Protein AF-A0A913ZZS4-F1 (afdb_monomer)

Organism: Patiria miniata (NCBI:txid46514)

Nearest PDB structures (foldseek):
  3ga8-assembly1_A  TM=2.757E-01  e=8.843E+00  Escherichia coli K-12
  8wmh-assembly1_A  TM=2.919E-01  e=9.949E+00  Chryseobacterium

Solvent-accessible surface area (backbone atoms only — not comparable to full-atom values): 10183 Å² total; per-residue (Å²): 63,35,37,29,67,52,78,82,84,73,82,80,74,88,73,90,76,84,91,76,93,72,78,72,78,76,77,84,77,68,74,50,76,47,91,81,67,53,74,40,82,46,79,43,74,58,79,83,55,81,70,59,93,61,81,81,29,32,32,39,36,35,38,40,65,70,75,52,74,67,53,51,54,52,48,52,50,30,72,77,39,71,89,50,81,66,78,54,86,83,70,52,70,49,77,48,74,27,23,35,40,36,43,62,75,95,69,58,93,92,59,86,54,68,44,72,60,99,84,41,83,40,78,60,58,75,45,78,50,69,70,68,81,81,76,70,87,79,91,74,58,71,68,56,45,49,75,44,66,66,61,77,82,84,128

Radius of gyration: 20.62 Å; Cα contacts (8 Å, |Δi|>4): 185; chains: 1; bounding box: 57×42×56 Å

InterPro domains:
  IPR045579 Acylglycerol kinase, C-terminal [PF19712] (17-150)

pLDDT: mean 76.55, std 18.8, range [37.44, 97.12]

Structure (mmCIF, N/CA/C/O backbone):
data_AF-A0A913ZZS4-F1
#
_entry.id   AF-A0A913ZZS4-F1
#
loop_
_atom_site.group_PDB
_atom_site.id
_atom_site.type_symbol
_atom_site.label_atom_id
_atom_site.label_alt_id
_atom_site.label_comp_id
_atom_site.label_asym_id
_atom_site.label_entity_id
_atom_site.label_seq_id
_atom_site.pdbx_PDB_ins_code
_atom_site.Cartn_x
_atom_site.Cartn_y
_atom_site.Cartn_z
_atom_site.occupancy
_atom_site.B_iso_or_equiv
_atom_site.auth_seq_id
_atom_site.auth_comp_id
_atom_site.auth_asym_id
_atom_site.auth_atom_id
_atom_site.pdbx_PDB_model_num
ATOM 1 N N . MET A 1 1 ? -1.925 8.315 8.047 1.00 72.06 1 MET A N 1
ATOM 2 C CA . MET A 1 1 ? -0.994 8.073 6.915 1.00 72.06 1 MET A CA 1
ATOM 3 C C . MET A 1 1 ? -0.441 9.421 6.504 1.00 72.06 1 MET A C 1
ATOM 5 O O . MET A 1 1 ? -1.210 10.366 6.463 1.00 72.06 1 MET A O 1
ATOM 9 N N . ILE A 1 2 ? 0.856 9.530 6.220 1.00 73.12 2 ILE A N 1
ATOM 10 C CA . ILE A 1 2 ? 1.475 10.803 5.816 1.00 73.12 2 ILE A CA 1
ATOM 11 C C . ILE A 1 2 ? 2.298 10.561 4.552 1.00 73.12 2 ILE A C 1
ATOM 13 O O . ILE A 1 2 ? 3.027 9.575 4.502 1.00 73.12 2 ILE A O 1
ATOM 17 N N . TRP A 1 3 ? 2.212 11.402 3.528 1.00 71.75 3 TRP A N 1
ATOM 18 C CA . TRP A 1 3 ? 3.001 11.237 2.301 1.00 71.75 3 TRP A CA 1
ATOM 19 C C . TRP A 1 3 ? 3.469 12.572 1.730 1.00 71.75 3 TRP A C 1
ATOM 21 O O . TRP A 1 3 ? 2.970 13.634 2.099 1.00 71.75 3 TRP A O 1
ATOM 31 N N . ARG A 1 4 ? 4.443 12.502 0.820 1.00 72.50 4 ARG A N 1
ATOM 32 C CA . ARG A 1 4 ? 4.949 13.652 0.066 1.00 72.50 4 ARG A CA 1
ATOM 33 C C . ARG A 1 4 ? 5.195 13.305 -1.396 1.00 72.50 4 ARG A C 1
ATOM 35 O O . ARG A 1 4 ? 5.453 12.148 -1.737 1.00 72.50 4 ARG A O 1
ATOM 42 N N . SER A 1 5 ? 5.146 14.312 -2.259 1.00 68.38 5 SER A N 1
ATOM 43 C CA . SER A 1 5 ? 5.492 14.186 -3.681 1.00 68.38 5 SER A CA 1
ATOM 44 C C . SER A 1 5 ? 6.979 13.865 -3.875 1.00 68.38 5 SER A C 1
ATOM 46 O O . SER A 1 5 ? 7.811 14.207 -3.033 1.00 68.38 5 SER A O 1
ATOM 48 N N . SER A 1 6 ? 7.331 13.211 -4.988 1.00 52.16 6 SER A N 1
ATOM 49 C CA . SER A 1 6 ? 8.740 13.019 -5.356 1.00 52.16 6 SER A CA 1
ATOM 50 C C . SER A 1 6 ? 9.419 14.374 -5.601 1.00 52.16 6 SER A C 1
ATOM 52 O O . SER A 1 6 ? 8.814 15.232 -6.253 1.00 52.16 6 SER A O 1
ATOM 54 N N . PRO A 1 7 ? 10.677 14.564 -5.159 1.00 51.94 7 PRO A N 1
ATOM 55 C CA . PRO A 1 7 ? 11.491 15.683 -5.618 1.00 51.94 7 PRO A CA 1
ATOM 56 C C . PRO A 1 7 ? 11.574 15.668 -7.151 1.00 51.94 7 PRO A C 1
ATOM 58 O O . PRO A 1 7 ? 11.642 14.596 -7.763 1.00 51.94 7 PRO A O 1
ATOM 61 N N . LYS A 1 8 ? 11.587 16.842 -7.789 1.00 46.09 8 LYS A N 1
ATOM 62 C CA . LYS A 1 8 ? 11.892 16.928 -9.222 1.00 46.09 8 LYS A CA 1
ATOM 63 C C . LYS A 1 8 ? 13.361 16.530 -9.414 1.00 46.09 8 LYS A C 1
ATOM 65 O O . LYS A 1 8 ? 14.245 17.201 -8.896 1.00 46.09 8 LYS A O 1
ATOM 70 N N . GLU A 1 9 ? 13.633 15.432 -10.126 1.00 47.03 9 GLU A N 1
ATOM 71 C CA . GLU A 1 9 ? 14.998 15.119 -10.577 1.00 47.03 9 GLU A CA 1
ATOM 72 C C . GLU A 1 9 ? 15.396 16.168 -11.634 1.00 47.03 9 GLU A C 1
ATOM 74 O O . GLU A 1 9 ? 15.072 16.011 -12.811 1.00 47.03 9 GLU A O 1
ATOM 79 N N . GLU A 1 10 ? 16.080 17.247 -11.244 1.00 39.31 10 GLU A N 1
ATOM 80 C CA . GLU A 1 10 ? 16.829 18.053 -12.210 1.00 39.31 10 GLU A CA 1
ATOM 81 C C . GLU A 1 10 ? 18.110 17.308 -12.593 1.00 39.31 10 GLU A C 1
ATOM 83 O O . GLU A 1 10 ? 18.930 16.913 -11.759 1.00 39.31 10 GLU A O 1
ATOM 88 N N . SER A 1 11 ? 18.271 17.067 -13.892 1.00 40.97 11 SER A N 1
ATOM 89 C CA . SER A 1 11 ? 19.475 16.489 -14.469 1.00 40.97 11 SER A CA 1
ATOM 90 C C . SER A 1 11 ? 20.656 17.434 -14.246 1.00 40.97 11 SER A C 1
ATOM 92 O O . SER A 1 11 ? 20.822 18.397 -14.991 1.00 40.97 11 SER A O 1
ATOM 94 N N . LYS A 1 12 ? 21.498 17.147 -13.246 1.00 39.38 12 LYS A N 1
ATOM 95 C CA . LYS A 1 12 ? 22.823 17.767 -13.124 1.00 39.38 12 LYS A CA 1
ATOM 96 C C . LYS A 1 12 ? 23.668 17.374 -14.337 1.00 39.38 12 LYS A C 1
ATOM 98 O O . LYS A 1 12 ? 24.234 16.281 -14.384 1.00 39.38 12 LYS A O 1
ATOM 103 N N . GLU A 1 13 ? 23.756 18.262 -15.323 1.00 40.62 13 GLU A N 1
ATOM 104 C CA . GLU A 1 13 ? 24.838 18.208 -16.299 1.00 40.62 13 GLU A CA 1
ATOM 105 C C . GLU A 1 13 ? 26.160 18.456 -15.560 1.00 40.62 13 GLU A C 1
ATOM 107 O O . GLU A 1 13 ? 26.341 19.469 -14.885 1.00 40.62 13 GLU A O 1
ATOM 112 N N . LEU A 1 14 ? 27.082 17.495 -15.652 1.00 42.75 14 LEU A N 1
ATOM 113 C CA . LEU A 1 14 ? 28.438 17.587 -15.111 1.00 42.75 14 LEU A CA 1
ATOM 114 C C . LEU A 1 14 ? 29.257 18.588 -15.942 1.00 42.75 14 LEU A C 1
ATOM 116 O O . LEU A 1 14 ? 30.055 18.208 -16.798 1.00 42.75 14 LEU A O 1
ATOM 120 N N . GLY A 1 15 ? 29.050 19.878 -15.687 1.00 37.44 15 GLY A N 1
ATOM 121 C CA . GLY A 1 15 ? 29.967 20.943 -16.069 1.00 37.44 15 GLY A CA 1
ATOM 122 C C . GLY A 1 15 ? 31.082 21.046 -15.035 1.00 37.44 15 GLY A C 1
ATOM 123 O O . GLY A 1 15 ? 30.848 21.434 -13.895 1.00 37.44 15 GLY A O 1
ATOM 124 N N . ALA A 1 16 ? 32.301 20.674 -15.417 1.00 46.47 16 ALA A N 1
ATOM 125 C CA . ALA A 1 16 ? 33.485 20.883 -14.598 1.00 46.47 16 ALA A CA 1
ATOM 126 C C . ALA A 1 16 ? 33.778 22.386 -14.479 1.00 46.47 16 ALA A C 1
ATOM 128 O O . ALA A 1 16 ? 34.106 23.002 -15.488 1.00 46.47 16 ALA A O 1
ATOM 129 N N . ASN A 1 17 ? 33.689 22.954 -13.274 1.00 41.88 17 ASN A N 1
ATOM 130 C CA . ASN A 1 17 ? 34.578 24.016 -12.796 1.00 41.88 17 ASN A CA 1
ATOM 131 C C . ASN A 1 17 ? 34.517 24.134 -11.268 1.00 41.88 17 ASN A C 1
ATOM 133 O O . ASN A 1 17 ? 33.487 23.884 -10.650 1.00 41.88 17 ASN A O 1
ATOM 137 N N . ALA A 1 18 ? 35.683 24.434 -10.701 1.00 50.78 18 ALA A N 1
ATOM 138 C CA . ALA A 1 18 ? 35.995 24.439 -9.282 1.00 50.78 18 ALA A CA 1
ATOM 139 C C . ALA A 1 18 ? 35.414 25.652 -8.534 1.00 50.78 18 ALA A C 1
ATOM 141 O O . ALA A 1 18 ? 35.240 26.720 -9.115 1.00 50.78 18 ALA A O 1
ATOM 142 N N . ASP A 1 19 ? 35.227 25.437 -7.230 1.00 52.56 19 ASP A N 1
ATOM 143 C CA . ASP A 1 19 ? 35.076 26.423 -6.157 1.00 52.56 19 ASP A CA 1
ATOM 144 C C . ASP A 1 19 ? 33.801 27.288 -6.168 1.00 52.56 19 ASP A C 1
ATOM 146 O O . ASP A 1 19 ? 33.859 28.493 -6.395 1.00 52.56 19 ASP A O 1
ATOM 150 N N . ASP A 1 20 ? 32.656 26.694 -5.810 1.00 43.22 20 ASP A N 1
ATOM 151 C CA . ASP A 1 20 ? 31.595 27.420 -5.095 1.00 43.22 20 ASP A CA 1
ATOM 152 C C . ASP A 1 20 ? 30.796 26.447 -4.211 1.00 43.22 20 ASP A C 1
ATOM 154 O O . ASP A 1 20 ? 30.119 25.537 -4.691 1.00 43.22 20 ASP A O 1
ATOM 158 N N . GLU A 1 21 ? 30.923 26.599 -2.892 1.00 53.25 21 GLU A N 1
ATOM 159 C CA . GLU A 1 21 ? 30.161 25.860 -1.880 1.00 53.25 21 GLU A CA 1
ATOM 160 C C . GLU A 1 21 ? 28.788 26.532 -1.709 1.00 53.25 21 GLU A C 1
ATOM 162 O O . GLU A 1 21 ? 28.407 26.983 -0.631 1.00 53.25 21 GLU A O 1
ATOM 167 N N . THR A 1 22 ? 28.027 26.642 -2.798 1.00 43.66 22 THR A N 1
ATOM 168 C CA . THR A 1 22 ? 26.619 27.038 -2.757 1.00 43.66 22 THR A CA 1
ATOM 169 C C . THR A 1 22 ? 25.801 25.783 -2.470 1.00 43.66 22 THR A C 1
ATOM 171 O O . THR A 1 22 ? 25.416 25.026 -3.359 1.00 43.66 22 THR A O 1
ATOM 174 N N . THR A 1 23 ? 25.566 25.521 -1.182 1.00 50.12 23 THR A N 1
ATOM 175 C CA . THR A 1 23 ? 24.543 24.554 -0.767 1.00 50.12 23 THR A CA 1
ATOM 176 C C . THR A 1 23 ? 23.195 25.174 -1.120 1.00 50.12 23 THR A C 1
ATOM 178 O O . THR A 1 23 ? 22.688 26.018 -0.382 1.00 50.12 23 THR A O 1
ATOM 181 N N . GLU A 1 24 ? 22.659 24.841 -2.295 1.00 56.28 24 GLU A N 1
ATOM 182 C CA . GLU A 1 24 ? 21.293 25.215 -2.656 1.00 56.28 24 GLU A CA 1
ATOM 183 C C . GLU A 1 24 ? 20.349 24.681 -1.566 1.00 56.28 24 GLU A C 1
ATOM 185 O O . GLU A 1 24 ? 20.487 23.518 -1.168 1.00 56.28 24 GLU A O 1
ATOM 190 N N . PRO A 1 25 ? 19.449 25.513 -1.011 1.00 48.59 25 PRO A N 1
ATOM 191 C CA . PRO A 1 25 ? 18.529 25.059 0.017 1.00 48.59 25 PRO A CA 1
ATOM 192 C C . PRO A 1 25 ? 17.658 23.954 -0.578 1.00 48.59 25 PRO A C 1
ATOM 194 O O . PRO A 1 25 ? 16.966 24.183 -1.569 1.00 48.59 25 PRO A O 1
ATOM 197 N N . GLU A 1 26 ? 17.709 22.756 0.011 1.00 58.19 26 GLU A N 1
ATOM 198 C CA . GLU A 1 26 ? 16.767 21.689 -0.317 1.00 58.19 26 GLU A CA 1
ATOM 199 C C . GLU A 1 26 ? 15.352 22.260 -0.158 1.00 58.19 26 GLU A C 1
ATOM 201 O O . GLU A 1 26 ? 14.973 22.675 0.939 1.00 58.19 26 GLU A O 1
ATOM 206 N N . GLU A 1 27 ? 14.598 22.358 -1.258 1.00 60.62 27 GLU A N 1
ATOM 207 C CA . GLU A 1 27 ? 13.212 22.822 -1.218 1.00 60.62 27 GLU A CA 1
ATOM 208 C C . GLU A 1 27 ? 12.442 21.986 -0.185 1.00 60.62 27 GLU A C 1
ATOM 210 O O . GLU A 1 27 ? 12.417 20.754 -0.254 1.00 60.62 27 GLU A O 1
ATOM 215 N N . GLU A 1 28 ? 11.836 22.648 0.803 1.00 64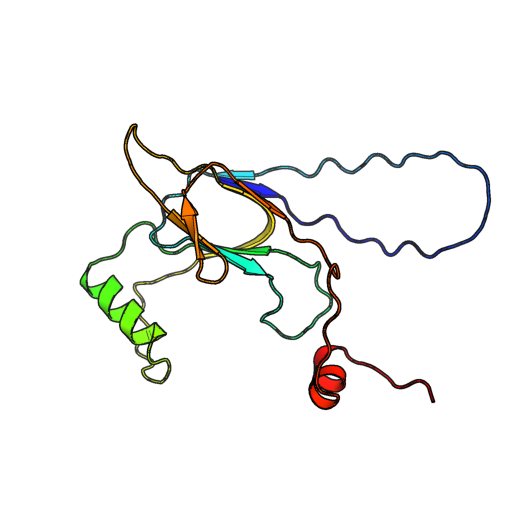.31 28 GLU A N 1
ATOM 216 C CA . GLU A 1 28 ? 11.078 21.980 1.857 1.00 64.31 28 GLU A CA 1
ATOM 217 C C . GLU A 1 28 ? 9.807 21.372 1.246 1.00 64.31 28 GLU A C 1
ATOM 219 O O . GLU A 1 28 ? 8.827 22.061 0.964 1.00 64.31 28 GLU A O 1
ATOM 224 N N . ILE A 1 29 ? 9.845 20.067 0.968 1.00 70.88 29 ILE A N 1
ATOM 225 C CA . ILE A 1 29 ? 8.709 19.345 0.388 1.00 70.88 29 ILE A CA 1
ATOM 226 C C . ILE A 1 29 ? 7.635 19.168 1.467 1.00 70.88 29 ILE A C 1
ATOM 228 O O . ILE A 1 29 ? 7.854 18.468 2.459 1.00 70.88 29 ILE A O 1
ATOM 232 N N . GLU A 1 30 ? 6.467 19.768 1.240 1.00 83.31 30 GLU A N 1
ATOM 233 C CA . GLU A 1 30 ? 5.310 19.702 2.136 1.00 83.31 30 GLU A CA 1
ATOM 234 C C . GLU A 1 30 ? 4.786 18.261 2.284 1.00 83.31 30 GLU A C 1
ATOM 236 O O . GLU A 1 30 ? 4.641 17.518 1.307 1.00 83.31 30 GLU A O 1
ATOM 241 N N . TRP A 1 31 ? 4.502 17.864 3.526 1.00 86.44 31 TRP A N 1
ATOM 242 C CA . TRP A 1 31 ? 3.889 16.580 3.861 1.00 86.44 31 TRP A CA 1
ATOM 243 C C . TRP A 1 31 ? 2.381 16.744 4.030 1.00 86.44 31 TRP A C 1
ATOM 245 O O . TRP A 1 31 ? 1.926 17.640 4.736 1.00 86.44 31 TRP A O 1
ATOM 255 N N . THR A 1 32 ? 1.609 15.838 3.435 1.00 87.81 32 THR A N 1
ATOM 256 C CA . THR A 1 32 ? 0.160 15.742 3.645 1.00 87.81 32 THR A CA 1
ATOM 257 C C . THR A 1 32 ? -0.147 14.580 4.580 1.00 87.81 32 THR A C 1
ATOM 259 O O . THR A 1 32 ? 0.400 13.491 4.406 1.00 87.81 32 THR A O 1
ATOM 262 N N . GLU A 1 33 ? -1.016 14.805 5.565 1.00 91.69 33 GLU A N 1
ATOM 263 C CA . GLU A 1 33 ? -1.450 13.810 6.547 1.00 91.69 33 GLU A CA 1
ATOM 264 C C . GLU A 1 33 ? -2.957 13.564 6.431 1.00 91.69 33 GLU A C 1
ATOM 266 O O . GLU A 1 33 ? -3.731 14.511 6.515 1.00 91.69 33 GLU A O 1
ATOM 271 N N . ASP A 1 34 ? -3.351 12.293 6.295 1.00 89.06 34 ASP A N 1
ATOM 272 C CA . ASP A 1 34 ? -4.748 11.848 6.329 1.00 89.06 34 ASP A CA 1
ATOM 273 C C . ASP A 1 34 ? -4.938 10.641 7.258 1.00 89.06 34 ASP A C 1
ATOM 275 O O . ASP A 1 34 ? -4.182 9.657 7.221 1.00 89.06 34 ASP A O 1
ATOM 279 N N . ASP A 1 35 ? -6.033 10.663 8.017 1.00 92.31 35 ASP A N 1
ATOM 280 C CA . ASP A 1 35 ? -6.577 9.488 8.693 1.00 92.31 35 ASP A CA 1
ATOM 281 C C . ASP A 1 35 ? -7.379 8.644 7.700 1.00 92.31 35 ASP A C 1
ATOM 283 O O . ASP A 1 35 ? -8.476 9.003 7.267 1.00 92.31 35 ASP A O 1
ATOM 287 N N . LEU A 1 36 ? -6.818 7.494 7.329 1.00 92.38 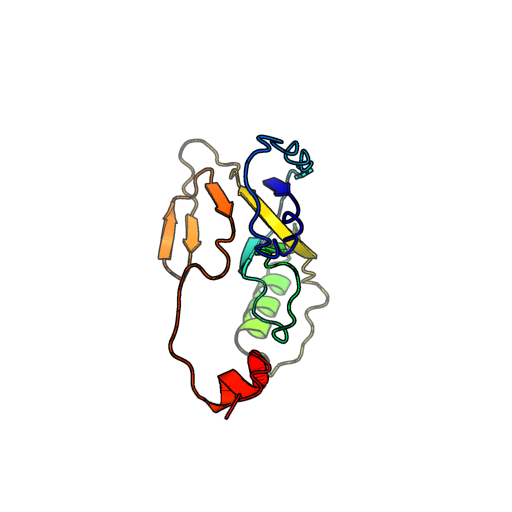36 LEU A N 1
ATOM 288 C CA . LEU A 1 36 ? -7.361 6.646 6.278 1.00 92.38 36 LEU A CA 1
ATOM 289 C C . LEU A 1 36 ? -8.044 5.407 6.857 1.00 92.38 36 LEU A C 1
ATOM 291 O O . LEU A 1 36 ? -7.422 4.599 7.544 1.00 92.38 36 LEU A O 1
ATOM 295 N N . VAL A 1 37 ? -9.305 5.205 6.476 1.00 94.19 37 VAL A N 1
ATOM 296 C CA . VAL A 1 37 ? -10.015 3.932 6.641 1.00 94.19 37 VAL A CA 1
ATOM 297 C C . VAL A 1 37 ? -10.259 3.353 5.258 1.00 94.19 37 VAL A C 1
ATOM 299 O O . VAL A 1 37 ? -10.920 3.970 4.424 1.00 94.19 37 VAL A O 1
ATOM 302 N N . THR A 1 38 ? -9.727 2.164 5.003 1.00 94.81 38 THR A N 1
ATOM 303 C CA . THR A 1 38 ? -9.860 1.492 3.712 1.00 94.81 38 THR A CA 1
ATOM 304 C C . THR A 1 38 ? -9.945 -0.017 3.892 1.00 94.81 38 THR A C 1
ATOM 306 O O . THR A 1 38 ? -9.434 -0.573 4.862 1.00 94.81 38 THR A O 1
ATOM 309 N N . THR A 1 39 ? -10.609 -0.681 2.951 1.00 93.88 39 THR A N 1
ATOM 310 C CA . THR A 1 39 ? -10.652 -2.145 2.854 1.00 93.88 39 THR A CA 1
ATOM 311 C C . THR A 1 39 ? -9.361 -2.740 2.296 1.00 93.88 39 THR A C 1
ATOM 313 O O . THR A 1 39 ? -9.088 -3.913 2.533 1.00 93.88 39 THR A O 1
ATOM 316 N N . GLU A 1 40 ? -8.565 -1.949 1.574 1.00 94.12 40 GLU A N 1
ATOM 317 C CA . GLU A 1 40 ? -7.307 -2.379 0.969 1.00 94.12 40 GLU A CA 1
ATOM 318 C C . GLU A 1 40 ? -6.386 -1.168 0.778 1.00 94.12 40 GLU A C 1
ATOM 320 O O . GLU A 1 40 ? -6.800 -0.154 0.218 1.00 94.12 40 GLU A O 1
ATOM 325 N N . LEU A 1 41 ? -5.128 -1.288 1.198 1.00 95.38 41 LEU A N 1
ATOM 326 C CA . LEU A 1 41 ? -4.069 -0.329 0.892 1.00 95.38 41 LEU A CA 1
ATOM 327 C C . LEU A 1 41 ? -2.970 -1.062 0.126 1.00 95.38 41 LEU A C 1
ATOM 329 O O . LEU A 1 41 ? -2.397 -2.022 0.638 1.00 95.38 41 LEU A O 1
ATOM 333 N N . VAL A 1 42 ? -2.667 -0.599 -1.083 1.00 95.00 42 VAL A N 1
ATOM 334 C CA . VAL A 1 42 ? -1.569 -1.118 -1.902 1.00 95.00 42 VAL A CA 1
ATOM 335 C C . VAL A 1 42 ? -0.570 0.001 -2.133 1.00 95.00 42 VAL A C 1
ATOM 337 O O . VAL A 1 42 ? -0.932 1.071 -2.614 1.00 95.00 42 VAL A O 1
ATOM 340 N N . VAL A 1 43 ? 0.694 -0.261 -1.819 1.00 94.19 43 VAL A N 1
ATOM 341 C CA . VAL A 1 43 ? 1.816 0.603 -2.188 1.00 94.19 43 VAL A CA 1
ATOM 342 C C . VAL A 1 43 ? 2.701 -0.195 -3.130 1.00 94.19 43 VAL A C 1
ATOM 344 O O . VAL A 1 43 ? 3.226 -1.238 -2.750 1.00 94.19 43 VAL A O 1
ATOM 347 N N . ALA A 1 44 ? 2.838 0.270 -4.365 1.00 91.75 44 ALA A N 1
ATOM 348 C CA . ALA A 1 44 ? 3.606 -0.409 -5.402 1.00 91.75 44 ALA A CA 1
ATOM 349 C C . ALA A 1 44 ? 4.471 0.591 -6.169 1.00 91.75 44 ALA A C 1
ATOM 351 O O . ALA A 1 44 ? 4.242 1.797 -6.130 1.00 91.75 44 ALA A O 1
ATOM 352 N N . THR A 1 45 ? 5.471 0.114 -6.901 1.00 87.81 45 THR A N 1
ATOM 353 C CA . THR A 1 45 ? 6.212 0.966 -7.836 1.00 87.81 45 THR A CA 1
ATOM 354 C C . THR A 1 45 ? 5.333 1.327 -9.042 1.00 87.81 45 THR A C 1
ATOM 356 O O . THR A 1 45 ? 4.626 0.475 -9.575 1.00 87.81 45 THR A O 1
ATOM 359 N N . GLY A 1 46 ? 5.377 2.581 -9.509 1.00 70.81 46 GLY A N 1
ATOM 360 C CA . GLY A 1 46 ? 4.591 3.062 -10.663 1.00 70.81 46 GLY A CA 1
ATOM 361 C C . GLY A 1 46 ? 5.061 2.568 -12.043 1.00 70.81 46 GLY A C 1
ATOM 362 O O . GLY A 1 46 ? 4.723 3.159 -13.058 1.00 70.81 46 GLY A O 1
ATOM 363 N N . ASN A 1 47 ? 5.860 1.504 -12.110 1.00 64.50 47 ASN A N 1
ATOM 364 C CA . ASN A 1 47 ? 6.496 0.979 -13.326 1.00 64.50 47 ASN A CA 1
ATOM 365 C C . ASN A 1 47 ? 5.600 0.035 -14.153 1.00 64.50 47 ASN A C 1
ATOM 367 O O . ASN A 1 47 ? 6.118 -0.757 -14.938 1.00 64.50 47 ASN A O 1
ATOM 371 N N . THR A 1 48 ? 4.284 0.074 -13.944 1.00 55.59 48 THR A N 1
ATOM 372 C CA . THR A 1 48 ? 3.317 -0.833 -14.587 1.00 55.59 48 THR A CA 1
ATOM 373 C C . THR A 1 48 ? 2.6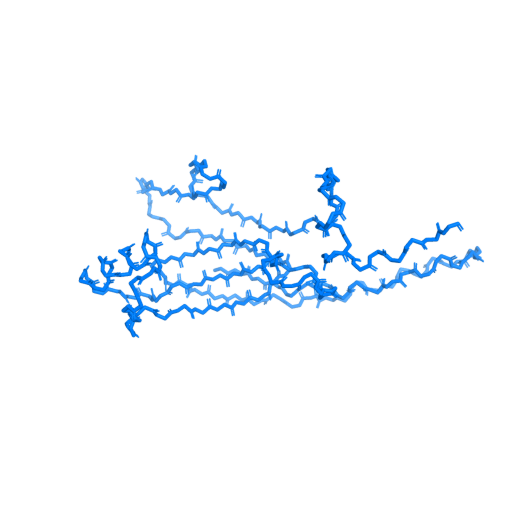73 -0.253 -15.846 1.00 55.59 48 THR A C 1
ATOM 375 O O . THR A 1 48 ? 2.183 -1.024 -16.665 1.00 55.59 48 THR A O 1
ATOM 378 N N . ASP A 1 49 ? 2.731 1.065 -16.044 1.00 51.72 49 ASP A N 1
ATOM 379 C CA . ASP A 1 49 ? 2.301 1.717 -17.283 1.00 51.72 49 ASP A CA 1
ATOM 380 C C . ASP A 1 49 ? 3.524 2.048 -18.142 1.00 51.72 49 ASP A C 1
ATOM 382 O O . ASP A 1 49 ? 4.618 2.196 -17.595 1.00 51.72 49 ASP A O 1
ATOM 386 N N . GLU A 1 50 ? 3.338 2.099 -19.474 1.00 50.72 50 GLU A N 1
ATOM 387 C CA . GLU A 1 50 ? 4.364 2.390 -20.492 1.00 50.72 50 GLU A CA 1
ATOM 388 C C . GLU A 1 50 ? 5.515 3.198 -19.906 1.00 50.72 50 GLU A C 1
ATOM 390 O O . GLU A 1 50 ? 5.260 4.272 -19.362 1.00 50.72 50 GLU A O 1
ATOM 395 N N . VAL A 1 51 ? 6.742 2.678 -20.023 1.00 49.28 51 VAL A N 1
ATOM 396 C CA . VAL A 1 51 ? 7.998 3.223 -19.481 1.00 49.28 51 VAL A CA 1
ATOM 397 C C . VAL A 1 51 ? 8.274 4.614 -20.064 1.00 49.28 51 VAL A C 1
ATOM 399 O O . VAL A 1 51 ? 9.162 4.857 -20.874 1.00 49.28 51 VAL A O 1
ATOM 402 N N . LYS A 1 52 ? 7.451 5.569 -19.668 1.00 48.12 52 LYS A N 1
ATOM 403 C CA . LYS A 1 52 ? 7.629 6.987 -19.857 1.00 48.12 52 LYS A CA 1
ATOM 404 C C . LYS A 1 52 ? 8.416 7.435 -18.650 1.00 48.12 52 LYS A C 1
ATOM 406 O O . LYS A 1 52 ? 8.194 6.999 -17.524 1.00 48.12 52 LYS A O 1
ATOM 411 N N . MET A 1 53 ? 9.383 8.290 -18.923 1.00 47.94 53 MET A N 1
ATOM 412 C CA . MET A 1 53 ? 10.298 8.890 -17.962 1.00 47.94 53 MET A CA 1
ATOM 413 C C . MET A 1 53 ? 9.554 9.902 -17.069 1.00 47.94 53 MET A C 1
ATOM 415 O O . MET A 1 53 ? 9.982 11.044 -16.950 1.00 47.94 53 MET A O 1
ATOM 419 N N . SER A 1 54 ? 8.398 9.530 -16.505 1.00 50.50 54 SER A N 1
ATOM 420 C CA . SER A 1 54 ? 7.773 10.296 -15.433 1.00 50.50 54 SER A CA 1
ATOM 421 C C . SER A 1 54 ? 8.644 10.180 -14.174 1.00 50.50 54 SER A C 1
ATOM 423 O O . SER A 1 54 ? 9.459 9.249 -14.066 1.00 50.50 54 SER A O 1
ATOM 425 N N . PRO A 1 55 ? 8.535 11.127 -13.226 1.00 56.59 55 PRO A N 1
ATOM 426 C CA . PRO A 1 55 ? 9.254 11.034 -11.965 1.00 56.59 55 PRO A CA 1
ATOM 427 C C . PRO A 1 55 ? 8.946 9.681 -11.327 1.00 56.59 55 PRO A C 1
ATOM 429 O O . PRO A 1 55 ? 7.785 9.303 -11.184 1.00 56.59 55 PRO A O 1
ATOM 432 N N . ARG A 1 56 ? 9.986 8.918 -10.984 1.00 70.50 56 ARG A N 1
ATOM 433 C CA . ARG A 1 56 ? 9.804 7.591 -10.392 1.00 70.50 56 ARG A CA 1
ATOM 434 C C . ARG A 1 56 ? 9.107 7.777 -9.045 1.00 70.50 56 ARG A C 1
ATOM 436 O O . ARG A 1 56 ? 9.685 8.354 -8.128 1.00 70.50 56 ARG A O 1
ATOM 443 N N . ALA A 1 57 ? 7.868 7.314 -8.960 1.00 79.19 57 ALA A N 1
ATOM 444 C CA . ALA A 1 57 ? 7.009 7.463 -7.797 1.00 79.19 57 ALA A CA 1
ATOM 445 C C . ALA A 1 57 ? 6.490 6.100 -7.323 1.00 79.19 57 ALA A C 1
ATOM 447 O O . ALA A 1 57 ? 6.416 5.120 -8.078 1.00 79.19 57 ALA A O 1
ATOM 448 N N . LEU A 1 58 ? 6.138 6.046 -6.045 1.00 88.25 58 LEU A N 1
ATOM 449 C CA . LEU A 1 58 ? 5.284 5.020 -5.477 1.00 88.25 58 LEU A CA 1
ATOM 450 C C . LEU A 1 58 ? 3.841 5.317 -5.887 1.00 88.25 58 LEU A C 1
ATOM 452 O O . LEU A 1 58 ? 3.357 6.438 -5.749 1.00 88.25 58 LEU A O 1
ATOM 456 N N . ARG A 1 59 ? 3.144 4.295 -6.364 1.00 89.94 59 ARG A N 1
ATOM 457 C CA . ARG A 1 59 ? 1.705 4.304 -6.572 1.00 89.94 59 ARG A CA 1
ATOM 458 C C . ARG A 1 59 ? 1.037 3.809 -5.302 1.00 89.94 59 ARG A C 1
ATOM 460 O O . ARG A 1 59 ? 1.219 2.654 -4.916 1.00 89.94 59 ARG A O 1
ATOM 467 N N . VAL A 1 60 ? 0.258 4.678 -4.676 1.00 92.00 60 VAL A N 1
ATOM 468 C CA . VAL A 1 60 ? -0.590 4.330 -3.541 1.00 92.00 60 VAL A CA 1
ATOM 469 C C . VAL A 1 60 ? -2.006 4.158 -4.049 1.00 92.00 60 VAL A C 1
ATOM 471 O O . VAL A 1 60 ? -2.563 5.069 -4.659 1.00 92.00 60 VAL A O 1
ATOM 474 N N . GLN A 1 61 ? -2.588 2.992 -3.809 1.00 93.56 61 GLN A N 1
ATOM 475 C CA . GLN A 1 61 ? -3.968 2.689 -4.142 1.00 93.56 61 GLN A CA 1
ATOM 476 C C . GLN A 1 61 ? -4.739 2.356 -2.872 1.00 93.56 61 GLN A C 1
ATOM 478 O O . GLN A 1 61 ? -4.306 1.527 -2.073 1.00 93.56 61 GLN A O 1
ATOM 483 N N . THR A 1 62 ? -5.902 2.975 -2.717 1.00 95.38 62 THR A N 1
ATOM 484 C CA . THR A 1 62 ? -6.819 2.720 -1.609 1.00 95.38 62 THR A CA 1
ATOM 485 C C . THR A 1 62 ? -8.128 2.158 -2.148 1.00 95.38 62 THR A C 1
ATOM 487 O O . THR A 1 62 ? -8.647 2.607 -3.173 1.00 95.38 62 THR A O 1
ATOM 490 N N . GLY A 1 63 ? -8.654 1.136 -1.480 1.00 94.00 63 GLY A N 1
ATOM 491 C CA . GLY A 1 63 ? -10.011 0.644 -1.685 1.00 94.00 63 GLY A CA 1
ATOM 492 C C . GLY A 1 63 ? -11.053 1.526 -0.982 1.00 94.00 63 GLY A C 1
ATOM 493 O O . GLY A 1 63 ? -10.705 2.473 -0.266 1.00 94.00 63 GLY A O 1
ATOM 494 N N . PRO A 1 64 ? -12.348 1.205 -1.115 1.00 94.38 64 PRO A N 1
ATOM 495 C CA . PRO A 1 64 ? -13.400 1.906 -0.392 1.00 94.38 64 PRO A CA 1
ATOM 496 C C . PRO A 1 64 ? -13.278 1.680 1.123 1.00 94.38 64 PRO A C 1
ATOM 498 O O . PRO A 1 64 ? -12.822 0.625 1.567 1.00 94.38 64 PRO A O 1
ATOM 501 N N . ALA A 1 65 ? -13.739 2.639 1.930 1.00 93.94 65 ALA A N 1
ATOM 502 C CA . ALA A 1 65 ? -13.767 2.525 3.395 1.00 93.94 65 ALA A CA 1
ATOM 503 C C . ALA A 1 65 ? -14.726 1.435 3.898 1.00 93.94 65 ALA A C 1
ATOM 505 O O . ALA A 1 65 ? -14.531 0.858 4.964 1.00 93.94 65 ALA A O 1
ATOM 506 N N . GLN A 1 66 ? -15.783 1.164 3.132 1.00 92.00 66 GLN A N 1
ATOM 507 C CA . GLN A 1 66 ? -16.788 0.159 3.447 1.00 92.00 66 GLN A CA 1
ATOM 508 C C . GLN A 1 66 ? -17.119 -0.630 2.192 1.00 92.00 66 GLN A C 1
ATOM 510 O O . GLN A 1 66 ? -17.241 -0.069 1.104 1.00 92.00 66 GLN A O 1
ATOM 515 N N . LEU A 1 67 ? -17.310 -1.932 2.361 1.00 91.56 67 LEU A N 1
ATOM 516 C CA . LEU A 1 67 ? -17.694 -2.821 1.281 1.00 91.56 67 LEU A CA 1
ATOM 517 C C . LEU A 1 67 ? -18.668 -3.866 1.811 1.00 91.56 67 LEU A C 1
ATOM 519 O O . LEU A 1 67 ? -18.462 -4.448 2.876 1.00 91.56 67 LEU A O 1
ATOM 523 N N . SER A 1 68 ? -19.744 -4.115 1.065 1.00 92.06 68 SER A N 1
ATOM 524 C CA . SER A 1 68 ? -20.676 -5.183 1.420 1.00 92.06 68 SER A CA 1
ATOM 525 C C . SER A 1 68 ? -20.009 -6.550 1.243 1.00 92.06 68 SER A C 1
ATOM 527 O O . SER A 1 68 ? -19.167 -6.733 0.367 1.00 92.06 68 SER A O 1
ATOM 529 N N . ARG A 1 69 ? -20.426 -7.556 2.021 1.00 92.19 69 ARG A N 1
ATOM 530 C CA . ARG A 1 69 ? -19.914 -8.932 1.876 1.00 92.19 69 ARG A CA 1
ATOM 531 C C . ARG A 1 69 ? -20.060 -9.460 0.443 1.00 92.19 69 ARG A C 1
ATOM 533 O O . ARG A 1 69 ? -19.153 -10.105 -0.071 1.00 92.19 69 ARG A O 1
ATOM 540 N N . THR A 1 70 ? -21.193 -9.186 -0.203 1.00 90.94 70 THR A N 1
ATOM 541 C CA . THR A 1 70 ? -21.426 -9.578 -1.601 1.00 90.94 70 THR A CA 1
ATOM 542 C C . THR A 1 70 ? -20.501 -8.820 -2.550 1.00 90.94 70 THR A C 1
ATOM 544 O O . THR A 1 70 ? -19.954 -9.435 -3.461 1.00 90.94 70 THR A O 1
ATOM 547 N N . GLY A 1 71 ? -20.288 -7.521 -2.316 1.00 89.56 71 GLY A N 1
ATOM 548 C CA . GLY A 1 71 ? -19.330 -6.704 -3.064 1.00 89.56 71 GLY A CA 1
ATOM 549 C C . GLY A 1 71 ? -17.903 -7.239 -2.944 1.00 89.56 71 GLY A C 1
ATOM 550 O O . GLY A 1 71 ? -17.243 -7.422 -3.958 1.00 89.56 71 GLY A O 1
ATOM 551 N N . PHE A 1 72 ? -17.473 -7.612 -1.735 1.00 90.56 72 PHE A N 1
ATOM 552 C CA . PHE A 1 72 ? -16.167 -8.230 -1.491 1.00 90.56 72 PHE A CA 1
ATOM 553 C C . PHE A 1 72 ? -15.980 -9.528 -2.283 1.00 90.56 72 PHE A C 1
ATOM 555 O O . PHE A 1 72 ? -14.977 -9.704 -2.968 1.00 90.56 72 PHE A O 1
ATOM 562 N N . VAL A 1 73 ? -16.966 -10.431 -2.231 1.00 90.00 73 VAL A N 1
ATOM 563 C CA . VAL A 1 73 ? -16.900 -11.705 -2.963 1.00 90.00 73 VAL A CA 1
ATOM 564 C C . VAL A 1 73 ? -16.866 -11.469 -4.474 1.00 90.00 73 VAL A C 1
ATOM 566 O O . VAL A 1 73 ? -16.052 -12.080 -5.161 1.00 90.00 73 VAL A O 1
ATOM 569 N N . ARG A 1 74 ? -17.718 -10.578 -4.998 1.00 89.00 74 ARG A N 1
ATOM 570 C CA . ARG A 1 74 ? -17.745 -10.232 -6.429 1.00 89.00 74 ARG A CA 1
ATOM 571 C C . ARG A 1 74 ? -16.417 -9.645 -6.893 1.00 89.00 74 ARG A C 1
ATOM 573 O O . ARG A 1 74 ? -15.896 -10.090 -7.911 1.00 89.00 74 ARG A O 1
ATOM 580 N N . GLU A 1 75 ? -15.861 -8.710 -6.130 1.00 89.12 75 GLU A N 1
ATOM 581 C CA . GLU A 1 75 ? -14.571 -8.099 -6.442 1.00 89.12 75 GLU A CA 1
ATOM 582 C C . GLU A 1 75 ? -13.436 -9.133 -6.430 1.00 89.12 75 GLU A C 1
ATOM 584 O O . GLU A 1 75 ? -12.608 -9.151 -7.339 1.00 89.12 75 GLU A O 1
ATOM 589 N N . GLY A 1 76 ? -13.432 -10.058 -5.463 1.00 89.62 76 GLY A N 1
ATOM 590 C CA . GLY A 1 76 ? -12.461 -11.153 -5.416 1.00 89.62 76 GLY A CA 1
ATOM 591 C C . GLY A 1 76 ? -12.504 -12.051 -6.660 1.00 89.62 76 GLY A C 1
ATOM 592 O O . GLY A 1 76 ? -11.463 -12.329 -7.256 1.00 89.62 76 GLY A O 1
ATOM 593 N N . TRP A 1 77 ? -13.700 -12.460 -7.102 1.00 88.94 77 TRP A N 1
ATO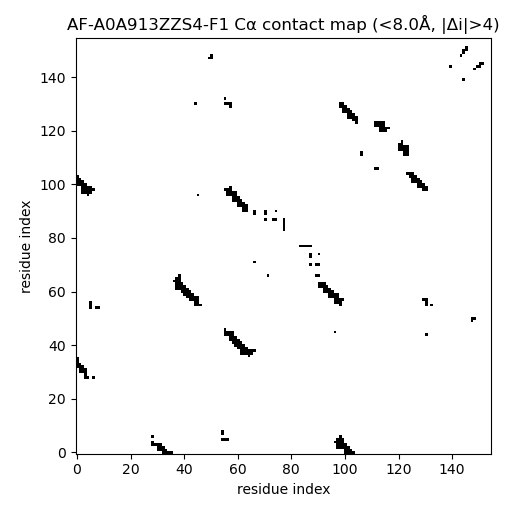M 594 C CA . TRP A 1 77 ? -13.859 -13.252 -8.331 1.00 88.94 77 TRP A CA 1
ATOM 595 C C . TRP A 1 77 ? -13.427 -12.486 -9.581 1.00 88.94 77 TRP A C 1
ATOM 597 O O . TRP A 1 77 ? -12.743 -13.054 -10.433 1.00 88.94 77 TRP A O 1
ATOM 607 N N . ARG A 1 78 ? -13.763 -11.193 -9.663 1.00 86.69 78 ARG A N 1
ATOM 608 C CA . ARG A 1 78 ? -13.352 -10.317 -10.768 1.00 86.69 78 ARG A CA 1
ATOM 609 C C . ARG A 1 78 ? -11.828 -10.258 -10.898 1.00 86.69 78 ARG A C 1
ATOM 611 O O . ARG A 1 78 ? -11.303 -10.364 -12.002 1.00 86.69 78 ARG A O 1
ATOM 618 N N . ARG A 1 79 ? -11.103 -10.139 -9.779 1.00 87.50 79 ARG A N 1
ATOM 619 C CA . ARG A 1 79 ? -9.627 -10.123 -9.766 1.00 87.50 79 ARG A CA 1
ATOM 620 C C . ARG A 1 79 ? -9.011 -11.470 -10.145 1.00 87.50 79 ARG A C 1
ATOM 622 O O . ARG A 1 79 ? -8.008 -11.499 -10.849 1.00 87.50 79 ARG A O 1
ATOM 629 N N . ALA A 1 80 ? -9.602 -12.578 -9.697 1.00 87.12 80 ALA A N 1
ATOM 630 C CA . ALA A 1 80 ? -9.105 -13.923 -9.990 1.00 87.12 80 ALA A CA 1
ATOM 631 C C . ALA A 1 80 ? -9.373 -14.372 -11.439 1.00 87.12 80 ALA A C 1
ATOM 633 O O . ALA A 1 80 ? -8.733 -15.298 -11.936 1.00 87.12 80 ALA A O 1
ATOM 634 N N . SER A 1 81 ? -10.351 -13.770 -12.116 1.00 83.56 81 SER A N 1
ATOM 635 C CA . SER A 1 81 ? -10.765 -14.138 -13.472 1.00 83.56 81 SER A CA 1
ATOM 636 C C . SER A 1 81 ? -11.132 -12.887 -14.275 1.00 83.56 81 SER A C 1
ATOM 638 O O . SER A 1 81 ? -12.315 -12.607 -14.472 1.00 83.56 81 SER A O 1
ATOM 640 N N . PRO A 1 82 ? -10.130 -12.140 -14.775 1.00 64.62 82 PRO A N 1
ATOM 641 C CA . PRO A 1 82 ? -10.344 -10.857 -15.445 1.00 64.62 82 PRO A CA 1
ATOM 642 C C . PRO A 1 82 ? -11.126 -10.958 -16.764 1.00 64.62 82 PRO A C 1
ATOM 644 O O . PRO A 1 82 ? -11.542 -9.940 -17.294 1.00 64.62 82 PRO A O 1
ATOM 647 N N . SER A 1 83 ? -11.364 -12.165 -17.293 1.00 63.03 83 SER A N 1
ATOM 648 C CA . SER A 1 83 ? -12.243 -12.394 -18.449 1.00 63.03 83 SER A CA 1
ATOM 649 C C . SER A 1 83 ? -13.741 -12.307 -18.123 1.00 63.03 83 SER A C 1
ATOM 651 O O . SER A 1 83 ? -14.564 -12.345 -19.037 1.00 63.03 83 SER A O 1
ATOM 653 N N . GLN A 1 84 ? -14.118 -12.205 -16.842 1.00 56.16 84 GLN A N 1
ATOM 654 C CA . GLN A 1 84 ? -15.480 -11.883 -16.426 1.00 56.16 84 GLN A CA 1
ATOM 655 C C . GLN A 1 84 ? -15.585 -10.382 -16.132 1.00 56.16 84 GLN A C 1
ATOM 657 O O . GLN A 1 84 ? -15.474 -9.949 -14.987 1.00 56.16 84 GLN A O 1
ATOM 662 N N . ASP A 1 85 ? -15.831 -9.601 -17.187 1.00 52.44 85 ASP A N 1
ATOM 663 C CA . ASP A 1 85 ? -16.115 -8.155 -17.186 1.00 52.44 85 ASP A CA 1
ATOM 664 C C . ASP A 1 85 ? -17.445 -7.789 -16.491 1.00 52.44 85 ASP A C 1
ATOM 666 O O . ASP A 1 85 ? -18.248 -6.993 -16.978 1.00 52.44 85 ASP A O 1
ATOM 670 N N . ALA A 1 86 ? -17.725 -8.356 -15.321 1.00 54.59 86 ALA A N 1
ATOM 671 C CA . ALA A 1 86 ? -18.684 -7.745 -14.419 1.00 54.59 86 ALA A CA 1
ATOM 672 C C . ALA A 1 86 ? -17.935 -6.638 -13.674 1.00 54.59 86 ALA A C 1
ATOM 674 O O . ALA A 1 86 ? -17.339 -6.879 -12.622 1.00 54.59 86 ALA A O 1
ATOM 675 N N . ALA A 1 87 ? -17.922 -5.430 -14.247 1.00 53.94 87 ALA A N 1
ATOM 676 C CA . ALA A 1 87 ? -17.529 -4.235 -13.515 1.00 53.94 87 ALA A CA 1
ATOM 677 C C . ALA A 1 87 ? -18.297 -4.226 -12.184 1.00 53.94 87 ALA A C 1
ATOM 679 O O . ALA A 1 87 ? -19.528 -4.178 -12.152 1.00 53.94 87 ALA A O 1
ATOM 680 N N . SER A 1 88 ? -17.575 -4.363 -11.073 1.00 58.34 88 SER A N 1
ATOM 681 C CA . SER A 1 88 ? -18.162 -4.165 -9.758 1.00 58.34 88 SER A CA 1
ATOM 682 C C . SER A 1 88 ? -18.243 -2.659 -9.550 1.00 58.34 88 SER A C 1
ATOM 684 O O . SER A 1 88 ? -17.302 -2.071 -9.022 1.00 58.34 88 SER A O 1
ATOM 686 N N . ASP A 1 89 ? -19.348 -2.034 -9.969 1.00 65.06 89 ASP A N 1
ATOM 687 C CA . ASP A 1 89 ? -19.594 -0.590 -9.778 1.00 65.06 89 ASP A CA 1
ATOM 688 C C . ASP A 1 89 ? -19.416 -0.144 -8.310 1.00 65.06 89 ASP A C 1
ATOM 690 O O . ASP A 1 89 ? -19.140 1.025 -8.022 1.00 65.06 89 ASP A O 1
ATOM 694 N N . ASP A 1 90 ? -19.531 -1.097 -7.383 1.00 71.44 90 ASP A N 1
ATOM 695 C CA . ASP A 1 90 ? -19.438 -0.894 -5.942 1.00 71.44 90 ASP A CA 1
ATOM 696 C C . ASP A 1 90 ? -17.992 -0.789 -5.416 1.00 71.44 90 ASP A C 1
ATOM 698 O O . ASP A 1 90 ? -17.790 -0.259 -4.322 1.00 71.44 90 ASP A O 1
ATOM 702 N N . TYR A 1 91 ? -16.977 -1.280 -6.148 1.00 85.44 91 TYR A N 1
ATOM 703 C CA . TYR A 1 91 ? -15.580 -1.259 -5.684 1.00 85.44 91 TYR A CA 1
ATOM 704 C C . TYR A 1 91 ? -14.778 -0.182 -6.414 1.00 85.44 91 TYR A C 1
ATOM 706 O O . TYR A 1 91 ? -14.201 -0.412 -7.475 1.00 85.44 91 TYR A O 1
ATOM 714 N N . LYS A 1 92 ? -14.743 1.017 -5.828 1.00 87.62 92 LYS A N 1
ATOM 715 C CA . LYS A 1 92 ? -13.994 2.157 -6.366 1.00 87.62 92 LYS A CA 1
ATOM 716 C C . LYS A 1 92 ? -12.657 2.294 -5.662 1.00 87.62 92 LYS A C 1
ATOM 718 O O . LYS A 1 92 ? -12.614 2.437 -4.442 1.00 87.62 92 LYS A O 1
ATOM 723 N N . THR A 1 93 ? -11.588 2.290 -6.445 1.00 90.56 93 THR A N 1
ATOM 724 C CA . THR A 1 93 ? -10.237 2.569 -5.965 1.00 90.56 93 THR A CA 1
ATOM 725 C C . THR A 1 93 ? -9.877 4.028 -6.199 1.00 90.56 93 THR A C 1
ATOM 727 O O . THR A 1 93 ? -10.264 4.612 -7.212 1.00 90.56 93 THR A O 1
ATOM 730 N N . GLN A 1 94 ? -9.103 4.606 -5.290 1.00 91.69 94 GLN A N 1
ATOM 731 C CA . GLN A 1 94 ? -8.415 5.875 -5.511 1.00 91.69 94 GLN A CA 1
ATOM 732 C C . GLN A 1 94 ? -6.924 5.601 -5.663 1.00 91.69 94 GLN A C 1
ATOM 734 O O . GLN A 1 94 ? -6.397 4.669 -5.055 1.00 91.69 94 GLN A O 1
ATOM 739 N N . THR A 1 95 ? -6.249 6.394 -6.489 1.00 90.12 95 THR A N 1
ATOM 740 C CA . THR A 1 95 ? -4.820 6.235 -6.757 1.00 90.12 95 THR A CA 1
ATOM 741 C C . THR A 1 95 ? -4.123 7.581 -6.651 1.00 90.12 95 THR A C 1
ATOM 743 O O . THR A 1 95 ? -4.619 8.576 -7.176 1.00 90.12 95 THR A O 1
ATOM 746 N N . ALA A 1 96 ? -2.970 7.594 -5.992 1.00 88.12 96 ALA A N 1
ATOM 747 C CA . ALA A 1 96 ? -2.079 8.740 -5.891 1.00 88.12 96 ALA A CA 1
ATOM 748 C C . ALA A 1 96 ? -0.637 8.313 -6.193 1.00 88.12 96 ALA A C 1
ATOM 750 O O . ALA A 1 96 ? -0.239 7.185 -5.896 1.00 88.12 96 ALA A O 1
ATOM 751 N N . GLU A 1 97 ? 0.146 9.221 -6.770 1.00 87.44 97 GLU A N 1
ATOM 752 C CA . GLU A 1 97 ? 1.587 9.045 -6.959 1.00 87.44 97 GLU A CA 1
ATOM 753 C C . GLU A 1 97 ? 2.342 9.875 -5.920 1.00 87.44 97 GLU A C 1
ATOM 755 O O . GLU A 1 97 ? 2.087 11.068 -5.763 1.00 87.44 97 GLU A O 1
ATOM 760 N N . VAL A 1 98 ? 3.253 9.235 -5.187 1.00 87.00 98 VAL A N 1
ATOM 761 C CA . VAL A 1 98 ? 3.979 9.831 -4.057 1.00 87.00 98 VAL A CA 1
ATOM 762 C C . VAL A 1 98 ? 5.452 9.428 -4.113 1.00 87.00 98 VAL A C 1
ATOM 764 O O . VAL A 1 98 ? 5.790 8.356 -4.605 1.00 87.00 98 VAL A O 1
ATOM 767 N N . GLY A 1 99 ? 6.355 10.260 -3.606 1.00 84.19 99 GLY A N 1
ATOM 768 C CA . GLY A 1 99 ?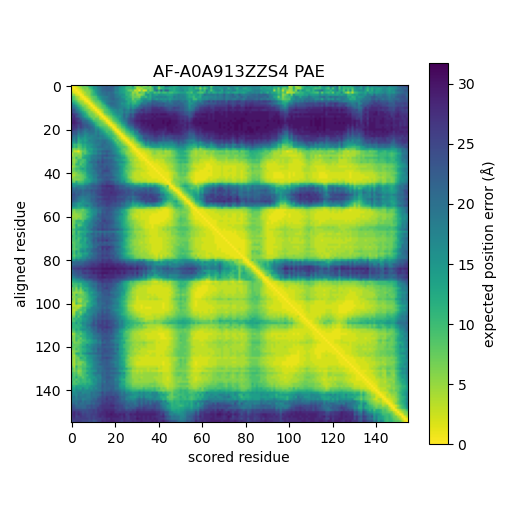 7.779 9.913 -3.516 1.00 84.19 99 GLY A CA 1
ATOM 769 C C . GLY A 1 99 ? 8.113 9.098 -2.273 1.00 84.19 99 GLY A C 1
ATOM 770 O O . GLY A 1 99 ? 8.941 8.185 -2.312 1.00 84.19 99 GLY A O 1
ATOM 771 N N . GLU A 1 100 ? 7.439 9.418 -1.172 1.00 90.38 100 GLU A N 1
ATOM 772 C CA . GLU A 1 100 ? 7.628 8.786 0.127 1.00 90.38 100 GLU A CA 1
ATOM 773 C C . GLU A 1 100 ? 6.312 8.778 0.902 1.00 90.38 100 GLU A C 1
ATOM 775 O O . GLU A 1 100 ? 5.515 9.716 0.810 1.00 90.38 100 GLU A O 1
ATOM 780 N N . ILE A 1 101 ? 6.096 7.718 1.676 1.00 93.69 101 ILE A N 1
ATOM 781 C CA . ILE A 1 101 ? 4.904 7.518 2.496 1.00 93.69 101 ILE A CA 1
ATOM 782 C C . ILE A 1 101 ? 5.281 6.916 3.851 1.00 93.69 101 ILE A C 1
ATOM 784 O O . ILE A 1 101 ? 6.091 5.997 3.946 1.00 93.69 101 ILE A O 1
ATOM 788 N N . LYS A 1 102 ? 4.651 7.423 4.906 1.00 95.62 102 LYS A N 1
ATOM 789 C CA . LYS A 1 102 ? 4.698 6.922 6.276 1.00 95.62 102 LYS A CA 1
ATOM 790 C C . LYS A 1 102 ? 3.334 6.349 6.643 1.00 95.62 102 LYS A C 1
ATOM 792 O O . LYS A 1 102 ? 2.303 7.020 6.520 1.00 95.62 102 LYS A O 1
ATOM 797 N N . ILE A 1 103 ? 3.326 5.102 7.096 1.00 95.94 103 ILE A N 1
ATOM 798 C CA . ILE A 1 103 ? 2.115 4.364 7.455 1.00 95.94 103 ILE A CA 1
ATOM 799 C C . ILE A 1 103 ? 2.213 3.994 8.927 1.00 95.94 103 ILE A C 1
ATOM 801 O O . ILE A 1 103 ? 3.121 3.272 9.324 1.00 95.94 103 ILE A O 1
ATOM 805 N N . THR A 1 104 ? 1.253 4.468 9.716 1.00 95.88 104 THR A N 1
ATOM 806 C CA . THR A 1 104 ? 1.105 4.130 11.134 1.00 95.88 104 THR A CA 1
ATOM 807 C C . THR A 1 104 ? -0.227 3.403 11.291 1.00 95.88 104 THR A C 1
ATOM 809 O O . THR A 1 104 ? -1.269 4.040 11.119 1.00 95.88 104 THR A O 1
ATOM 812 N N . PRO A 1 105 ? -0.229 2.086 11.554 1.00 94.25 105 PRO A N 1
ATOM 813 C CA . PRO A 1 105 ? -1.467 1.342 11.722 1.00 94.25 105 PRO A CA 1
ATOM 814 C C . PRO A 1 105 ? -2.097 1.682 13.080 1.00 94.25 105 PRO A C 1
ATOM 816 O O . PRO A 1 105 ? -1.410 1.749 14.100 1.00 94.25 105 PRO A O 1
ATOM 819 N N . ALA A 1 106 ? -3.412 1.896 13.101 1.00 92.88 106 ALA A N 1
ATOM 820 C CA . ALA A 1 106 ? -4.162 2.148 14.328 1.00 92.88 106 ALA A CA 1
ATOM 821 C C . ALA A 1 106 ? -4.574 0.816 14.977 1.00 92.88 106 ALA A C 1
ATOM 823 O O . ALA A 1 106 ? -5.673 0.320 14.736 1.00 92.88 106 ALA A O 1
ATOM 824 N N . LEU A 1 107 ? -3.672 0.229 15.768 1.00 91.62 107 LEU A N 1
ATOM 825 C CA . LEU A 1 107 ? -3.864 -1.066 16.431 1.00 91.62 107 LEU A CA 1
ATOM 826 C C . LEU A 1 107 ? -4.199 -0.891 17.914 1.00 91.62 107 LEU A C 1
ATOM 828 O O . LEU A 1 107 ? -3.660 -0.005 18.582 1.00 91.62 107 LEU A O 1
ATOM 832 N N . LYS A 1 108 ? -5.073 -1.746 18.448 1.00 92.25 108 LYS A N 1
ATOM 833 C CA . LYS A 1 108 ? -5.306 -1.839 19.895 1.00 92.25 108 LYS A CA 1
ATOM 834 C C . LYS A 1 108 ? -4.234 -2.697 20.563 1.00 92.25 108 LYS A C 1
ATOM 836 O O . LYS A 1 108 ? -3.581 -3.518 19.928 1.00 92.25 108 LYS A O 1
ATOM 841 N N . GLU A 1 109 ? -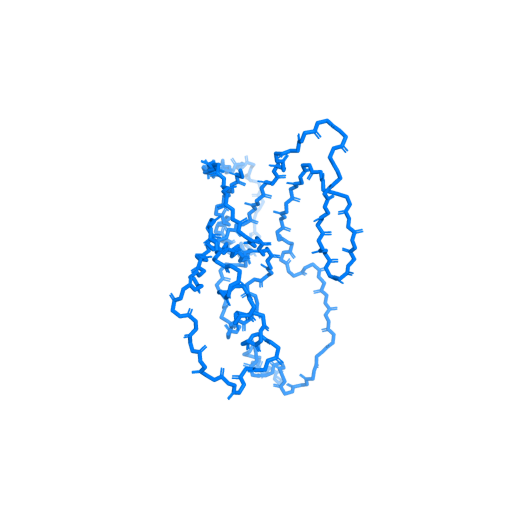4.071 -2.532 21.872 1.00 87.56 109 GLU A N 1
ATOM 842 C CA . GLU A 1 109 ? -3.159 -3.374 22.649 1.00 87.56 109 GLU A CA 1
ATOM 843 C C . GLU A 1 109 ? -3.535 -4.859 22.504 1.00 87.56 109 GLU A C 1
ATOM 845 O O . GLU A 1 109 ? -4.685 -5.244 22.727 1.00 87.56 109 GLU A O 1
ATOM 850 N N . GLY A 1 110 ? -2.560 -5.681 22.103 1.00 88.06 110 GLY A N 1
ATOM 851 C CA . GLY A 1 110 ? -2.742 -7.113 21.849 1.00 88.06 110 GLY A CA 1
ATOM 852 C C . GLY A 1 110 ? -3.391 -7.464 20.504 1.00 88.06 110 GLY A C 1
ATOM 853 O O . GLY A 1 110 ? -3.649 -8.640 20.258 1.00 88.06 110 GLY A O 1
ATOM 854 N N . GLU A 1 111 ? -3.671 -6.486 19.639 1.00 93.69 111 GLU A N 1
ATOM 855 C CA . GLU A 1 111 ? -4.168 -6.730 18.285 1.00 93.69 111 GLU A CA 1
ATOM 856 C C . GLU A 1 111 ? -3.012 -7.071 17.338 1.00 93.69 111 GLU A C 1
ATOM 858 O O . GLU A 1 111 ? -2.088 -6.281 17.152 1.00 93.69 111 GLU A O 1
ATOM 863 N N . GLU A 1 112 ? -3.076 -8.249 16.718 1.00 92.56 112 GLU A N 1
ATOM 864 C CA . GLU A 1 112 ? -2.128 -8.654 15.682 1.00 92.56 112 GLU A CA 1
ATOM 865 C C . GLU A 1 112 ? -2.624 -8.206 14.304 1.00 92.56 112 GLU A C 1
ATOM 867 O O . GLU A 1 112 ? -3.736 -8.536 13.884 1.00 92.56 112 GLU A O 1
ATOM 872 N N . ALA A 1 113 ? -1.767 -7.509 13.564 1.00 94.75 113 ALA A N 1
ATOM 873 C CA . ALA A 1 113 ? -2.008 -7.132 12.180 1.00 94.75 113 ALA A CA 1
ATOM 874 C C . ALA A 1 113 ? -0.751 -7.370 11.341 1.00 94.75 113 ALA A C 1
ATOM 876 O O . ALA A 1 113 ? 0.358 -7.466 11.866 1.00 94.75 113 ALA A O 1
ATOM 877 N N . TRP A 1 114 ? -0.931 -7.483 10.025 1.00 96.31 114 TRP A N 1
ATOM 878 C CA . TRP A 1 114 ? 0.130 -7.893 9.109 1.00 96.31 114 TRP A CA 1
ATOM 879 C C . TRP A 1 114 ? 0.101 -7.066 7.830 1.00 96.31 114 TRP A C 1
ATOM 881 O O . TRP A 1 114 ? -0.965 -6.842 7.252 1.00 96.31 114 TRP A O 1
ATOM 891 N N . TYR A 1 115 ? 1.280 -6.689 7.349 1.00 96.62 115 TYR A N 1
ATOM 892 C CA . TYR A 1 115 ? 1.482 -6.295 5.961 1.00 96.62 115 TYR A CA 1
ATOM 893 C C . TYR A 1 115 ? 1.900 -7.508 5.128 1.00 96.62 115 TYR A C 1
ATOM 895 O O . TYR A 1 115 ? 2.454 -8.481 5.644 1.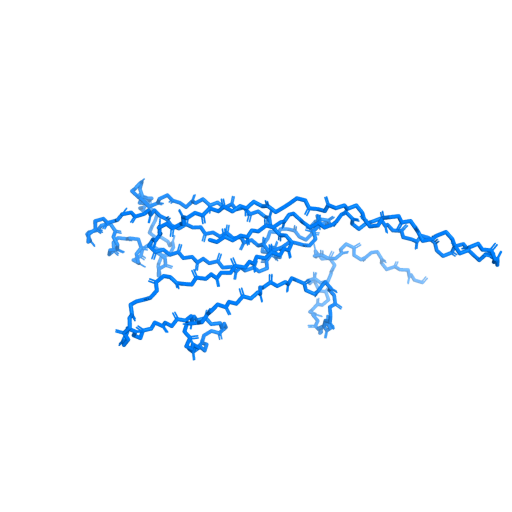00 96.62 115 TYR A O 1
ATOM 903 N N . SER A 1 116 ? 1.653 -7.428 3.823 1.00 97.00 116 SER A N 1
ATOM 904 C CA . SER A 1 116 ? 2.195 -8.361 2.838 1.00 97.00 116 SER A CA 1
ATOM 905 C C . SER A 1 116 ? 3.138 -7.600 1.916 1.00 97.00 116 SER A C 1
ATOM 907 O O . SER A 1 116 ? 2.678 -6.765 1.139 1.00 97.00 116 SER A O 1
ATOM 909 N N . VAL A 1 117 ? 4.436 -7.888 1.991 1.00 95.94 117 VAL A N 1
ATOM 910 C CA . VAL A 1 117 ? 5.462 -7.299 1.118 1.00 95.94 117 VAL A CA 1
ATOM 911 C C . VAL A 1 117 ? 6.018 -8.418 0.251 1.00 95.94 117 VAL A C 1
ATOM 913 O O . VAL A 1 117 ? 6.528 -9.396 0.780 1.00 95.94 117 VAL A O 1
ATOM 916 N N . ASP A 1 118 ? 5.846 -8.326 -1.068 1.00 93.50 118 ASP A N 1
ATOM 917 C CA . ASP A 1 118 ? 6.303 -9.337 -2.037 1.00 93.50 118 ASP A CA 1
ATOM 918 C C . ASP A 1 118 ? 5.909 -10.793 -1.687 1.00 93.50 118 ASP A C 1
ATOM 920 O O . ASP A 1 118 ? 6.624 -11.749 -1.981 1.00 93.50 118 ASP A O 1
ATOM 924 N N . ASN A 1 119 ? 4.704 -10.962 -1.123 1.00 93.31 119 ASN A N 1
ATOM 925 C CA . ASN A 1 119 ? 4.105 -12.214 -0.618 1.00 93.31 119 ASN A CA 1
ATOM 926 C C . ASN A 1 119 ? 4.646 -12.735 0.724 1.00 93.31 119 ASN A C 1
ATOM 928 O O . ASN A 1 119 ? 4.240 -13.812 1.168 1.00 93.31 119 ASN A O 1
ATOM 932 N N . GLU A 1 120 ? 5.496 -11.977 1.408 1.00 97.12 120 GLU A N 1
ATOM 933 C CA . GLU A 1 120 ? 5.926 -12.275 2.770 1.00 97.12 120 GLU A CA 1
ATOM 934 C C . GLU A 1 120 ? 5.075 -11.518 3.792 1.00 97.12 120 GLU A C 1
ATOM 936 O O . GLU A 1 120 ? 4.734 -10.348 3.607 1.00 97.12 120 GLU A O 1
ATOM 941 N N . ARG A 1 121 ? 4.723 -12.194 4.891 1.00 96.62 121 ARG A N 1
ATOM 942 C CA . ARG A 1 121 ? 3.972 -11.587 5.993 1.00 96.62 121 ARG A CA 1
ATOM 943 C C . ARG A 1 121 ? 4.930 -10.937 6.976 1.00 96.62 121 ARG A C 1
ATOM 945 O O . ARG A 1 121 ? 5.766 -11.621 7.560 1.00 96.62 121 ARG A O 1
ATOM 952 N N . LEU A 1 122 ? 4.745 -9.643 7.192 1.00 96.50 122 LEU A N 1
ATOM 953 C CA . LEU A 1 122 ? 5.485 -8.856 8.171 1.00 96.50 122 LEU A CA 1
ATOM 954 C C . LEU A 1 122 ? 4.505 -8.289 9.191 1.00 96.50 122 LEU A C 1
ATOM 956 O O . LEU A 1 122 ? 3.412 -7.857 8.822 1.00 96.50 122 LEU A O 1
ATOM 960 N N . GLU A 1 123 ? 4.880 -8.316 10.465 1.00 96.31 123 GLU A N 1
ATOM 961 C CA . GLU A 1 123 ? 4.072 -7.725 11.532 1.00 96.31 123 GLU A CA 1
ATOM 962 C C . GLU A 1 123 ? 3.833 -6.238 11.236 1.00 96.31 123 GLU A C 1
ATOM 964 O O . GLU A 1 123 ? 4.746 -5.509 10.835 1.00 96.31 123 GLU A O 1
ATOM 969 N N . ALA A 1 124 ? 2.588 -5.789 11.389 1.00 95.50 124 ALA A N 1
ATOM 970 C CA . ALA A 1 124 ? 2.222 -4.416 11.095 1.00 95.50 124 ALA A CA 1
ATOM 971 C C . ALA A 1 124 ? 2.737 -3.480 12.190 1.00 95.50 124 ALA A C 1
ATOM 973 O O . ALA A 1 124 ? 2.211 -3.424 13.299 1.00 95.50 124 ALA A O 1
ATOM 974 N N . GLN A 1 125 ? 3.749 -2.699 11.837 1.00 94.69 125 GLN A N 1
ATOM 975 C CA . GLN A 1 125 ? 4.316 -1.641 12.665 1.00 94.69 125 GLN A CA 1
ATOM 976 C C . GLN A 1 125 ? 4.288 -0.308 11.901 1.00 94.69 125 GLN A C 1
ATOM 978 O O . GLN A 1 125 ? 3.975 -0.283 10.704 1.00 94.69 125 GLN A O 1
ATOM 983 N N . PRO A 1 126 ? 4.575 0.828 12.557 1.00 96.00 126 PRO A N 1
ATOM 984 C C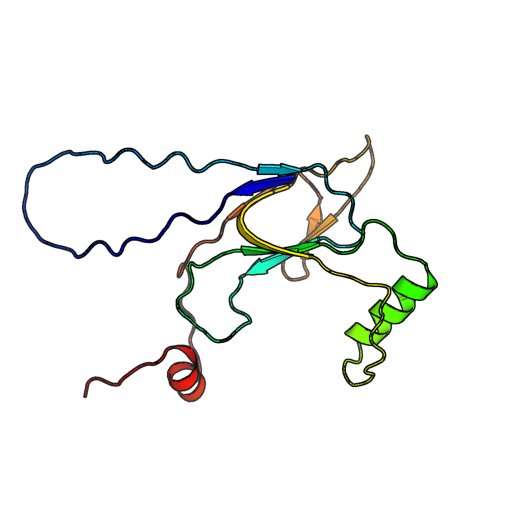A . PRO A 1 126 ? 4.812 2.072 11.844 1.00 96.00 126 PRO A CA 1
ATOM 985 C C . PRO A 1 126 ? 6.003 1.929 10.886 1.00 96.00 126 PRO A C 1
ATOM 987 O O . PRO A 1 126 ? 7.091 1.537 11.305 1.00 96.00 126 PRO A O 1
ATOM 990 N N . ILE A 1 127 ? 5.801 2.239 9.605 1.00 96.00 127 ILE A N 1
ATOM 991 C CA . ILE A 1 127 ? 6.815 2.088 8.551 1.00 96.00 127 ILE A CA 1
ATOM 992 C C . ILE A 1 127 ? 6.954 3.348 7.701 1.00 96.00 127 ILE A C 1
ATOM 994 O O . ILE A 1 127 ? 6.005 4.117 7.536 1.00 96.00 127 ILE A O 1
ATOM 998 N N . THR A 1 128 ? 8.131 3.499 7.097 1.00 95.62 128 THR A N 1
ATOM 999 C CA . THR A 1 128 ? 8.404 4.466 6.031 1.00 95.62 128 THR A CA 1
ATOM 1000 C C . THR A 1 128 ? 8.733 3.702 4.756 1.00 95.62 128 THR A C 1
ATOM 1002 O O . THR A 1 128 ? 9.594 2.823 4.765 1.00 95.62 128 THR A O 1
ATOM 1005 N N . VAL A 1 129 ? 8.070 4.047 3.657 1.00 94.06 129 VAL A N 1
ATOM 1006 C CA . VAL A 1 129 ? 8.305 3.473 2.333 1.00 94.06 129 VAL A CA 1
ATOM 1007 C C . VAL A 1 129 ? 8.802 4.577 1.409 1.00 94.06 129 VAL A C 1
ATOM 1009 O O . VAL A 1 129 ? 8.160 5.618 1.265 1.00 94.06 129 VAL A O 1
ATOM 1012 N N . GLN A 1 130 ? 9.944 4.335 0.772 1.00 90.25 130 GLN A N 1
ATOM 1013 C CA . GLN A 1 130 ? 10.587 5.261 -0.153 1.00 90.25 130 GLN A CA 1
ATOM 1014 C C . GLN A 1 130 ? 11.053 4.505 -1.395 1.00 90.25 130 GLN A C 1
ATOM 1016 O O . GLN A 1 130 ? 11.572 3.390 -1.303 1.00 90.25 130 GLN A O 1
ATOM 1021 N N . ILE A 1 131 ? 10.911 5.129 -2.562 1.00 86.31 131 ILE A N 1
ATOM 1022 C CA . ILE A 1 131 ? 11.460 4.585 -3.801 1.00 86.31 131 ILE A CA 1
ATOM 1023 C C . ILE A 1 131 ? 12.962 4.882 -3.920 1.00 86.31 131 ILE A C 1
ATOM 1025 O O . ILE A 1 131 ? 13.407 6.015 -3.748 1.00 86.31 131 ILE A O 1
ATOM 1029 N N . LEU A 1 132 ? 13.752 3.858 -4.254 1.00 86.38 132 LEU A N 1
ATOM 1030 C CA . LEU A 1 132 ? 15.168 4.003 -4.600 1.00 86.38 132 LEU A CA 1
ATOM 1031 C C . LEU A 1 132 ? 15.335 3.858 -6.120 1.00 86.38 132 LEU A C 1
ATOM 1033 O O . LEU A 1 132 ? 15.422 2.733 -6.633 1.00 86.38 132 LEU A O 1
ATOM 1037 N N . PRO A 1 133 ? 15.349 4.967 -6.878 1.00 79.50 133 PRO A N 1
ATOM 1038 C CA . PRO A 1 133 ? 15.369 4.903 -8.329 1.00 79.50 133 PRO A CA 1
ATOM 1039 C C . PRO A 1 133 ? 16.660 4.245 -8.828 1.00 79.50 133 PRO A C 1
ATOM 1041 O O . PRO A 1 133 ? 17.759 4.580 -8.397 1.00 79.50 133 PRO A O 1
ATOM 1044 N N . ARG A 1 134 ? 16.523 3.301 -9.771 1.00 76.75 134 ARG A N 1
ATOM 1045 C CA . ARG A 1 134 ? 17.647 2.642 -10.471 1.00 76.75 134 ARG A CA 1
ATOM 1046 C C . ARG A 1 134 ? 18.660 1.953 -9.537 1.00 76.75 134 ARG A C 1
ATOM 1048 O O . ARG A 1 134 ? 19.807 1.754 -9.924 1.00 76.75 134 ARG A O 1
ATOM 1055 N N . LYS A 1 135 ? 18.251 1.563 -8.322 1.00 86.88 135 LYS A N 1
ATOM 1056 C CA . LYS A 1 135 ? 19.153 0.936 -7.340 1.00 86.88 135 LYS A CA 1
ATOM 1057 C C . LYS A 1 135 ? 19.689 -0.423 -7.793 1.00 86.88 135 LYS A C 1
ATOM 1059 O O . LYS A 1 135 ? 20.799 -0.795 -7.423 1.00 86.88 135 LYS A O 1
ATOM 1064 N N . LEU A 1 136 ? 18.893 -1.149 -8.572 1.00 87.06 136 LEU A N 1
ATOM 1065 C CA . LEU A 1 136 ? 19.204 -2.480 -9.074 1.00 87.06 136 LEU A CA 1
ATOM 1066 C C . LEU A 1 136 ? 19.303 -2.464 -10.600 1.00 87.06 136 LEU A C 1
ATOM 1068 O O . LEU A 1 136 ? 18.617 -1.692 -11.274 1.00 87.06 136 LEU A O 1
ATOM 1072 N N . GLN A 1 137 ? 20.145 -3.346 -11.131 1.00 85.06 137 GLN A N 1
ATOM 1073 C CA . GLN A 1 137 ? 20.292 -3.604 -12.559 1.00 85.06 137 GLN A CA 1
ATOM 1074 C C . GLN A 1 137 ? 19.862 -5.042 -12.833 1.00 85.06 137 GLN A C 1
ATOM 1076 O O . GLN A 1 137 ? 20.356 -5.970 -12.195 1.00 85.06 137 GLN A O 1
ATOM 1081 N N . PHE A 1 138 ? 18.944 -5.215 -13.778 1.00 83.06 138 PHE A N 1
ATOM 1082 C CA . PHE A 1 138 ? 18.427 -6.518 -14.180 1.00 83.06 138 PHE A CA 1
ATOM 1083 C C . PHE A 1 138 ? 18.812 -6.808 -15.630 1.00 83.06 138 PHE A C 1
ATOM 1085 O O . PHE A 1 138 ? 18.886 -5.896 -16.456 1.00 83.06 138 PHE A O 1
ATOM 1092 N N . PHE A 1 139 ? 19.028 -8.085 -15.943 1.00 87.69 139 PHE A N 1
ATOM 1093 C CA . PHE A 1 139 ? 19.051 -8.547 -17.327 1.00 87.69 139 PHE A CA 1
ATOM 1094 C C . PHE A 1 139 ? 17.613 -8.609 -17.853 1.00 87.69 139 PHE A C 1
ATOM 1096 O O . PHE A 1 139 ? 16.708 -9.023 -17.134 1.00 87.69 139 PHE A O 1
ATOM 1103 N N . THR A 1 140 ? 17.406 -8.191 -19.097 1.00 81.00 140 THR A N 1
ATOM 1104 C CA . THR A 1 140 ? 16.105 -8.206 -19.778 1.00 81.00 140 THR A CA 1
ATOM 1105 C C . THR A 1 140 ? 16.301 -8.684 -21.210 1.00 81.00 140 THR A C 1
ATOM 1107 O O . THR A 1 140 ? 17.402 -8.551 -21.761 1.00 81.00 140 THR A O 1
ATOM 1110 N N . ASP A 1 141 ? 15.254 -9.247 -21.807 1.00 84.31 141 ASP A N 1
ATOM 1111 C CA . ASP A 1 141 ? 15.294 -9.636 -23.205 1.00 84.31 141 ASP A CA 1
ATOM 1112 C C . ASP A 1 141 ? 15.500 -8.410 -24.097 1.00 84.31 141 ASP A C 1
ATOM 1114 O O . ASP A 1 141 ? 15.046 -7.295 -23.831 1.00 84.31 141 ASP A O 1
ATOM 1118 N N . ARG A 1 142 ? 16.226 -8.610 -25.199 1.00 78.44 142 ARG A N 1
ATOM 1119 C CA . ARG A 1 142 ? 16.574 -7.515 -26.112 1.00 78.44 142 ARG A CA 1
ATOM 1120 C C . ARG A 1 142 ? 15.331 -6.823 -26.683 1.00 78.44 142 ARG A C 1
ATOM 1122 O O . ARG A 1 142 ? 15.366 -5.617 -26.903 1.00 78.44 142 ARG A O 1
ATOM 1129 N N . GLN A 1 143 ? 14.265 -7.587 -26.915 1.00 74.62 143 GLN A N 1
ATOM 1130 C CA . GLN A 1 143 ? 12.999 -7.073 -27.439 1.00 74.62 143 GLN A CA 1
ATOM 1131 C C . GLN A 1 143 ? 12.355 -6.102 -26.442 1.00 74.62 143 GLN A C 1
ATOM 1133 O O . GLN A 1 143 ? 12.057 -4.973 -26.822 1.00 74.62 143 GLN A O 1
ATOM 1138 N N . ASP A 1 144 ? 12.283 -6.488 -25.165 1.00 69.31 144 ASP A N 1
ATOM 1139 C CA . ASP A 1 144 ? 11.755 -5.659 -24.078 1.00 69.31 144 ASP A CA 1
ATOM 1140 C C . ASP A 1 144 ? 12.575 -4.384 -23.877 1.00 69.31 144 ASP A C 1
ATOM 1142 O O . ASP A 1 144 ? 12.023 -3.306 -23.678 1.00 69.31 144 ASP A O 1
ATOM 1146 N N . ARG A 1 145 ? 13.906 -4.466 -23.987 1.00 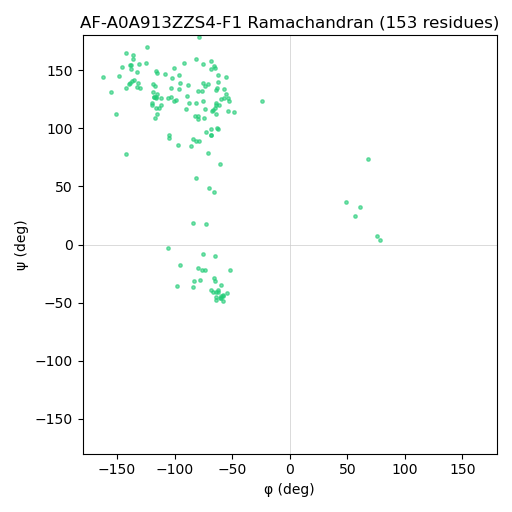67.69 145 ARG A N 1
ATOM 1147 C CA . ARG A 1 145 ? 14.779 -3.285 -23.904 1.00 67.69 145 ARG A CA 1
ATOM 1148 C C . ARG A 1 145 ? 14.431 -2.238 -24.962 1.00 67.69 145 ARG A C 1
ATOM 1150 O O . ARG A 1 145 ? 14.405 -1.044 -24.661 1.00 67.69 145 ARG A O 1
ATOM 1157 N N . ASP A 1 146 ? 14.211 -2.675 -26.196 1.00 65.50 146 ASP A N 1
ATOM 1158 C CA . ASP A 1 146 ? 14.003 -1.775 -27.327 1.00 65.50 146 ASP A CA 1
ATOM 1159 C C . ASP A 1 146 ? 12.567 -1.202 -27.328 1.00 65.50 146 ASP A C 1
ATOM 1161 O O . ASP A 1 146 ? 12.384 -0.044 -27.705 1.00 65.50 146 ASP A O 1
ATOM 1165 N N . THR A 1 147 ? 11.570 -1.939 -26.816 1.00 61.59 147 THR A N 1
ATOM 1166 C CA . THR A 1 147 ? 10.185 -1.453 -26.651 1.00 61.59 147 THR A CA 1
ATOM 1167 C C . THR A 1 147 ? 9.952 -0.632 -25.380 1.00 61.59 147 THR A C 1
ATOM 1169 O O . THR A 1 147 ? 9.114 0.265 -25.396 1.00 61.59 147 THR A O 1
ATOM 1172 N N . LEU A 1 148 ? 10.670 -0.909 -24.284 1.00 59.12 148 LEU A N 1
ATOM 1173 C CA . LEU A 1 148 ? 10.461 -0.259 -22.982 1.00 59.12 148 LEU A CA 1
ATOM 1174 C C . LEU A 1 148 ? 11.444 0.891 -22.721 1.00 59.12 148 LEU A C 1
ATOM 1176 O O . LEU A 1 148 ? 11.077 1.877 -22.104 1.00 59.12 148 LEU A O 1
ATOM 1180 N N . ILE A 1 149 ? 12.702 0.811 -23.161 1.00 60.12 149 ILE A N 1
ATOM 1181 C CA . ILE A 1 149 ? 13.742 1.786 -22.764 1.00 60.12 149 ILE A CA 1
ATOM 1182 C C . ILE A 1 149 ? 14.081 2.765 -23.906 1.00 60.12 149 ILE A C 1
ATOM 1184 O O . ILE A 1 149 ? 14.857 3.699 -23.717 1.00 60.12 149 ILE A O 1
ATOM 1188 N N . GLY A 1 150 ? 13.483 2.603 -25.094 1.00 54.56 150 GLY A N 1
ATOM 1189 C CA . GLY A 1 150 ? 13.699 3.505 -26.235 1.00 54.56 150 GLY A CA 1
ATOM 1190 C C . GLY A 1 150 ? 15.159 3.548 -26.704 1.00 54.56 150 GLY A C 1
ATOM 1191 O O . GLY A 1 150 ? 15.659 4.591 -27.121 1.00 54.56 150 GLY A O 1
ATOM 1192 N N . GLY A 1 151 ? 15.881 2.432 -26.575 1.00 46.31 151 GLY A N 1
ATOM 1193 C CA . GLY A 1 151 ? 17.320 2.383 -26.814 1.00 46.31 151 GLY A CA 1
ATOM 1194 C C . GLY A 1 151 ? 17.694 2.476 -28.294 1.00 46.31 151 GLY A C 1
ATOM 1195 O O . GLY A 1 151 ? 17.774 1.458 -28.976 1.00 46.31 151 GLY A O 1
ATOM 1196 N N . THR A 1 152 ? 18.035 3.670 -28.785 1.00 44.72 152 THR A N 1
ATOM 1197 C CA . THR A 1 152 ? 18.753 3.825 -30.059 1.00 44.72 152 THR A CA 1
ATOM 1198 C C . THR A 1 152 ? 20.150 3.212 -29.923 1.00 44.72 152 THR A C 1
ATOM 1200 O O . THR A 1 152 ? 20.960 3.666 -29.112 1.00 44.72 152 THR A O 1
ATOM 1203 N N . GLN A 1 153 ? 20.467 2.173 -30.704 1.00 48.47 153 GLN A N 1
ATOM 1204 C CA . GLN A 1 153 ? 21.841 1.670 -30.789 1.00 48.47 153 GLN A CA 1
ATOM 1205 C C . GLN A 1 153 ? 22.744 2.755 -31.395 1.00 48.47 153 GLN A C 1
ATOM 1207 O O . GLN A 1 153 ? 22.540 3.155 -32.539 1.00 48.47 153 GLN A O 1
ATOM 1212 N N . LYS A 1 154 ? 23.776 3.195 -30.664 1.00 46.38 154 LYS A N 1
ATOM 1213 C CA . LYS A 1 154 ? 24.977 3.752 -31.298 1.00 46.38 154 LYS A CA 1
ATOM 1214 C C . LYS A 1 154 ? 25.833 2.572 -31.761 1.00 46.38 154 LYS A C 1
ATOM 1216 O O . LYS A 1 154 ? 26.308 1.801 -30.928 1.00 46.38 154 LYS A O 1
ATOM 1221 N N . THR A 1 155 ? 25.911 2.406 -33.079 1.00 43.88 155 THR A N 1
ATOM 1222 C CA . THR A 1 155 ? 26.890 1.571 -33.796 1.00 43.88 155 THR A CA 1
ATOM 1223 C C . THR A 1 155 ? 28.290 2.138 -33.680 1.00 43.88 155 THR A C 1
ATOM 1225 O O . THR A 1 155 ? 28.398 3.385 -33.731 1.00 43.88 155 THR A O 1
#

Foldseek 3Di:
DKFWADDPPDDPDPDDDDDDPPPPPDPDTDMDDDDDQAPDWDWAWPLPPFQDPDPGWIKIKGKDNDDDPVLVVVVVVCVVCVVPPPPSPRIDMDIDTGQKDWDADPDDVPDWDWDADPNDTDTDHTDMDGDDPPPDDDDDDPVCCCRRVVDDDDD

Mean predicted aligned error: 12.21 Å

Secondary structure (DSSP, 8-state):
-EEEPPPP--------------------PPPEE-----S-EEEEESTTS--------EEEEE--S---HHHHHHHHHHHH-TT-----TT---EEEEESEEEE---PPTT---EEEETTEEEE---EEEE--TT-S-----HHHHHHHS------

Sequence (155 aa):
MIWRSSPKEESKELGANADDETTEPEEEIEWTEDDLVTTELVVATGNTDEVKMSPRALRVQTGPAQLSRTGFVREGWRRASPSQDAASDDYKTQTAEVGEIKITPALKEGEEAWYSVDNERLEAQPITVQILPRKLQFFTDRQDRDTLIGGTQKT